Protein A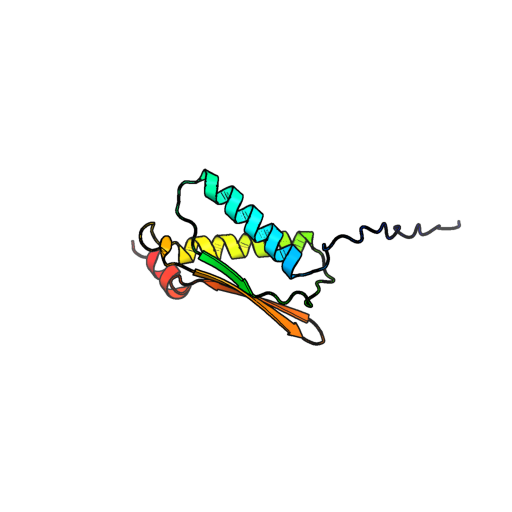F-A0A349VKK7-F1 (afdb_monomer_lite)

pLDDT: mean 81.11, std 19.79, range [36.25, 98.56]

Foldseek 3Di:
DDDDPPPDDPPDDPDLLFFPQVLLVVLVVVVVVVVVVVPQQWAAEEEAEDRPDTDPDDSVVVSVVSNVVVVVLRVQQPVDSVRRDVKYWYWYWDDDPVDIDIDIDTPGDDPVVVVVVVPDD

Sequence (121 aa):
MKETVTALQSGGSWGDGSSLKGIVGDVVSDLQRHHADTGVPLPHVAVDVPRTHGFEGNIAVLKELLSVWLRDAVRAAAGNAAMARTAEVLITSVDYPDCIEIEIADSGPSLSKRQGLVGGV

Structure (mmCIF, N/CA/C/O backbone):
data_AF-A0A349VKK7-F1
#
_entry.id   AF-A0A349VKK7-F1
#
loop_
_atom_site.group_PDB
_atom_site.id
_atom_site.type_symbol
_atom_site.label_atom_id
_atom_site.label_alt_id
_atom_site.label_comp_id
_atom_site.label_asym_id
_atom_site.label_entity_id
_atom_site.label_seq_id
_atom_site.pdbx_PDB_ins_code
_atom_site.Cartn_x
_atom_site.Cartn_y
_atom_site.Cartn_z
_atom_site.occupancy
_atom_site.B_iso_or_equiv
_atom_site.auth_seq_id
_atom_site.auth_comp_id
_atom_site.auth_asym_id
_atom_site.auth_atom_id
_atom_site.pdbx_PDB_model_num
ATOM 1 N N . MET A 1 1 ? -1.794 30.558 43.517 1.00 41.56 1 MET A N 1
ATOM 2 C CA . MET A 1 1 ? -1.525 30.381 42.075 1.00 41.56 1 MET A CA 1
ATOM 3 C C . MET A 1 1 ? -2.523 29.368 41.549 1.00 41.56 1 MET A C 1
ATOM 5 O O . MET A 1 1 ? -2.583 28.279 42.098 1.00 41.56 1 MET A O 1
ATOM 9 N N . LYS A 1 2 ? -3.382 29.762 40.605 1.00 36.34 2 LYS A N 1
ATOM 10 C CA . LYS A 1 2 ? -4.321 28.860 39.927 1.00 36.34 2 LYS A CA 1
ATOM 11 C C . LYS A 1 2 ? -3.726 28.567 38.557 1.00 36.34 2 LYS A C 1
ATOM 13 O O . LYS A 1 2 ? -3.594 29.493 37.765 1.00 36.34 2 LYS A O 1
ATOM 18 N N . GLU A 1 3 ? -3.337 27.325 38.310 1.00 40.31 3 GLU A N 1
ATOM 19 C CA . GLU A 1 3 ? -2.926 26.886 36.980 1.00 40.31 3 GLU A CA 1
ATOM 20 C C . GLU A 1 3 ? -4.175 26.459 36.211 1.00 40.31 3 GLU A C 1
ATOM 22 O O . GLU A 1 3 ? -4.815 25.452 36.508 1.00 40.31 3 GLU A O 1
ATOM 27 N N . THR A 1 4 ? -4.573 27.291 35.257 1.00 39.84 4 THR A N 1
ATOM 28 C CA . THR A 1 4 ? -5.561 26.952 34.236 1.00 39.84 4 THR A CA 1
ATOM 29 C C . THR A 1 4 ? -4.877 26.067 33.203 1.00 39.84 4 THR A C 1
ATOM 31 O O . THR A 1 4 ? -4.115 26.554 32.372 1.00 39.84 4 THR A O 1
ATOM 34 N N . VAL A 1 5 ? -5.143 24.762 33.262 1.00 43.09 5 VAL A N 1
ATOM 35 C CA . VAL A 1 5 ? -4.834 23.836 32.169 1.00 43.09 5 VAL A CA 1
ATOM 36 C C . VAL A 1 5 ? -5.838 24.117 31.057 1.00 43.09 5 VAL A C 1
ATOM 38 O O . VAL A 1 5 ? -7.002 23.721 31.125 1.00 43.09 5 VAL A O 1
ATOM 41 N N . THR A 1 6 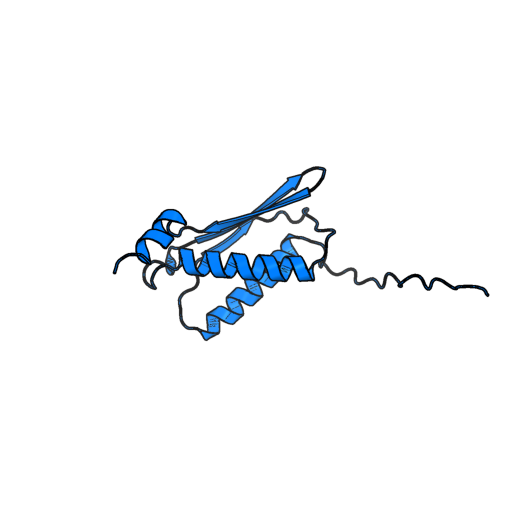? -5.402 24.874 30.058 1.00 42.09 6 THR A N 1
ATOM 42 C CA . THR A 1 6 ? -6.172 25.122 28.842 1.00 42.09 6 THR A CA 1
ATOM 43 C C . THR A 1 6 ? -6.264 23.808 28.076 1.00 42.09 6 THR A C 1
ATOM 45 O O . THR A 1 6 ? -5.297 23.372 27.454 1.00 42.09 6 THR A O 1
ATOM 48 N N . ALA A 1 7 ? -7.422 23.153 28.160 1.00 45.09 7 ALA A N 1
ATOM 49 C CA . ALA A 1 7 ? -7.763 22.024 27.311 1.00 45.09 7 ALA A CA 1
ATOM 50 C C . ALA A 1 7 ? -7.603 22.452 25.844 1.00 45.09 7 ALA A C 1
ATOM 52 O O . ALA A 1 7 ? -8.272 23.382 25.386 1.00 45.09 7 ALA A O 1
ATOM 53 N N . LEU A 1 8 ? -6.687 21.794 25.130 1.00 45.50 8 LEU A N 1
ATOM 54 C CA . LEU A 1 8 ? -6.564 21.912 23.684 1.00 45.50 8 LEU A CA 1
ATOM 55 C C . LEU A 1 8 ? -7.911 21.533 23.078 1.00 45.50 8 LEU A C 1
ATOM 57 O O . LEU A 1 8 ? -8.389 20.406 23.204 1.00 45.50 8 LEU A O 1
ATOM 61 N N . GLN A 1 9 ? -8.543 22.543 22.494 1.00 43.00 9 GLN A N 1
ATOM 62 C CA . GLN A 1 9 ? -9.830 22.442 21.844 1.00 43.00 9 GLN A CA 1
ATOM 63 C C . GLN A 1 9 ? -9.740 21.388 20.742 1.00 43.00 9 GLN A C 1
ATOM 65 O O . GLN A 1 9 ? -8.977 21.525 19.787 1.00 43.00 9 GLN A O 1
ATOM 70 N N . SER A 1 10 ? -10.544 20.339 20.902 1.00 48.94 10 SER A N 1
ATOM 71 C CA . SER A 1 10 ? -10.940 19.422 19.841 1.00 48.94 10 SER A CA 1
ATOM 72 C C . SER A 1 10 ? -11.703 20.233 18.787 1.00 48.94 10 SER A C 1
ATOM 74 O O . SER A 1 10 ? -12.912 20.443 18.876 1.00 48.94 10 SER A O 1
ATOM 76 N N . GLY A 1 11 ? -10.956 20.814 17.848 1.00 38.62 11 GLY A N 1
ATOM 77 C CA . GLY A 1 11 ? -11.480 21.542 16.701 1.00 38.62 11 GLY A CA 1
ATOM 78 C C . GLY A 1 11 ? -11.786 20.555 15.588 1.00 38.62 11 GLY A C 1
ATOM 79 O O . GLY A 1 11 ? -10.887 20.135 14.865 1.00 38.62 11 GLY A O 1
ATOM 80 N N . GLY A 1 12 ? -13.052 20.155 15.493 1.00 42.66 12 GLY A N 1
ATOM 81 C CA . GLY A 1 12 ? -13.539 19.220 14.493 1.00 42.66 12 GLY A CA 1
ATOM 82 C C . GLY A 1 12 ? -13.321 19.693 13.055 1.00 42.66 12 GLY A C 1
ATOM 83 O O . GLY A 1 12 ? -13.634 20.823 12.689 1.00 42.66 12 GLY A O 1
ATOM 84 N N . SER A 1 13 ? -12.880 18.754 12.227 1.00 36.25 13 SER A N 1
ATOM 85 C CA . SER A 1 13 ? -13.260 18.674 10.823 1.00 36.25 13 SER A CA 1
ATOM 86 C C . SER A 1 13 ? -13.796 17.263 10.620 1.00 36.25 13 SER A C 1
ATOM 88 O O . SER A 1 13 ? -13.034 16.300 10.636 1.00 36.25 13 SER A O 1
ATOM 90 N N . TRP A 1 14 ? -15.116 17.121 10.499 1.00 42.06 14 TRP A N 1
ATOM 91 C CA . TRP A 1 14 ? -15.751 15.874 10.064 1.00 42.06 14 TRP A CA 1
ATOM 92 C C . TRP A 1 14 ? -15.577 15.739 8.547 1.00 42.06 14 TRP A C 1
ATOM 94 O O . TRP A 1 14 ? -16.535 15.755 7.780 1.00 42.06 14 TRP A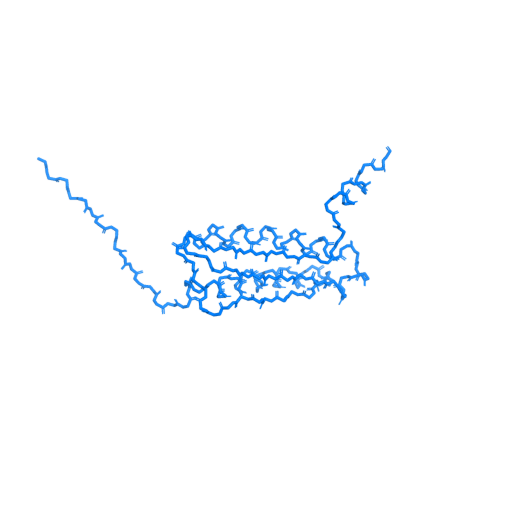 O 1
ATOM 104 N N . GLY A 1 15 ? -14.321 15.691 8.115 1.00 40.72 15 GLY A N 1
ATOM 105 C CA . GLY A 1 15 ? -13.948 15.138 6.828 1.00 40.72 15 GLY A CA 1
ATOM 106 C C . GLY A 1 15 ? -13.661 13.654 7.004 1.00 40.72 15 GLY A C 1
ATOM 107 O O . GLY A 1 15 ? -13.333 13.205 8.098 1.00 40.72 15 GLY A O 1
ATOM 108 N N . ASP A 1 16 ? -13.724 12.921 5.905 1.00 51.97 16 ASP A N 1
ATOM 109 C CA . ASP A 1 16 ? -13.328 11.521 5.687 1.00 51.97 16 ASP A CA 1
ATOM 110 C C . ASP A 1 16 ? -11.850 11.197 6.074 1.00 51.97 16 ASP A C 1
ATOM 112 O O . ASP A 1 16 ? -11.242 10.256 5.578 1.00 51.97 16 ASP A O 1
ATOM 116 N N . GLY A 1 17 ? -11.224 12.009 6.934 1.00 50.62 17 GLY A N 1
ATOM 117 C CA . GLY A 1 17 ? -9.806 11.990 7.290 1.00 50.62 17 GLY A CA 1
ATOM 118 C C . GLY A 1 17 ? -9.404 10.953 8.339 1.00 50.62 17 GLY A C 1
ATOM 119 O O . GLY A 1 17 ? -8.212 10.808 8.579 1.00 50.62 17 GLY A O 1
ATOM 120 N N . SER A 1 18 ? -10.348 10.227 8.947 1.00 64.56 18 SER A N 1
ATOM 121 C CA . SER A 1 18 ? -10.067 9.083 9.836 1.00 64.56 18 SER A CA 1
ATOM 122 C C . SER A 1 18 ? -10.221 7.721 9.151 1.00 64.56 18 SER A C 1
ATOM 124 O O . SER A 1 18 ? -9.849 6.699 9.728 1.00 64.56 18 SER A O 1
ATOM 126 N N . SER A 1 19 ? -10.761 7.686 7.929 1.00 92.56 19 SER A N 1
ATOM 127 C CA . SER A 1 19 ? -10.868 6.459 7.143 1.00 92.56 19 SER A CA 1
ATOM 128 C C . SER A 1 19 ? -9.484 6.044 6.663 1.00 92.56 19 SER A C 1
ATOM 130 O O . SER A 1 19 ? -8.823 6.797 5.940 1.00 92.56 19 SER A O 1
ATOM 132 N N . LEU A 1 20 ? -9.049 4.828 7.005 1.00 95.94 20 LEU A N 1
ATOM 133 C CA . LEU A 1 20 ? -7.764 4.312 6.538 1.00 95.94 20 LEU A CA 1
ATOM 134 C C . LEU A 1 20 ? -7.709 4.302 5.003 1.00 95.94 20 LEU A C 1
ATOM 136 O O . LEU A 1 20 ? -6.684 4.641 4.414 1.00 95.94 20 LEU A O 1
ATOM 140 N N . LYS A 1 21 ? -8.833 3.989 4.344 1.00 96.56 21 LYS A N 1
ATOM 141 C CA . LYS A 1 21 ? -8.927 3.998 2.880 1.00 96.56 21 LYS A CA 1
ATOM 142 C C . LYS A 1 21 ? -8.669 5.391 2.300 1.00 96.56 21 LYS A C 1
ATOM 144 O O . LYS A 1 21 ? -8.001 5.496 1.274 1.00 96.56 21 LYS A O 1
ATOM 149 N N . GLY A 1 22 ? -9.178 6.441 2.949 1.00 95.94 22 GLY A N 1
ATOM 150 C CA . GLY A 1 22 ? -8.920 7.829 2.558 1.00 95.94 22 GLY A CA 1
ATOM 151 C C . GLY A 1 22 ? -7.444 8.194 2.715 1.00 95.94 22 GLY A C 1
ATOM 152 O O . GLY A 1 22 ? -6.822 8.680 1.774 1.00 95.94 22 GLY A O 1
ATOM 153 N N . ILE A 1 23 ? -6.853 7.855 3.864 1.00 96.44 23 ILE A N 1
ATOM 154 C CA . ILE A 1 23 ? -5.435 8.111 4.159 1.00 96.44 23 ILE A CA 1
ATOM 155 C C . ILE A 1 23 ? -4.517 7.426 3.135 1.00 96.44 23 ILE A C 1
ATOM 157 O O . ILE A 1 23 ? -3.618 8.067 2.591 1.00 96.44 23 ILE A O 1
ATOM 161 N N . VAL A 1 24 ? -4.752 6.142 2.849 1.00 97.19 24 VAL A N 1
ATOM 162 C CA . VAL A 1 24 ? -3.996 5.379 1.842 1.00 97.19 24 VAL A CA 1
ATOM 163 C C . VAL A 1 24 ? -4.217 5.957 0.442 1.00 97.19 24 VAL A C 1
ATOM 165 O O . VAL A 1 24 ? -3.261 6.105 -0.318 1.00 97.19 24 VAL A O 1
ATOM 168 N N . GLY A 1 25 ? -5.455 6.330 0.104 1.00 96.94 25 GLY A N 1
ATOM 169 C CA . GLY A 1 25 ? -5.797 6.943 -1.179 1.00 96.94 25 GLY A CA 1
ATOM 170 C C . GLY A 1 25 ? -5.053 8.256 -1.439 1.00 96.94 25 GLY A C 1
ATOM 171 O O . GLY A 1 25 ? -4.564 8.465 -2.552 1.00 96.94 25 GLY A O 1
ATOM 172 N N . ASP A 1 26 ? -4.902 9.100 -0.417 1.00 96.19 26 ASP A N 1
ATOM 173 C CA . ASP A 1 26 ? -4.116 10.335 -0.503 1.00 96.19 26 ASP A CA 1
ATOM 174 C C . ASP A 1 26 ? -2.646 10.038 -0.834 1.00 96.19 26 ASP A C 1
ATOM 176 O O . ASP A 1 26 ? -2.094 10.612 -1.771 1.00 96.19 26 ASP A O 1
ATOM 180 N N . VAL A 1 27 ? -2.030 9.090 -0.118 1.00 96.81 27 VAL A N 1
ATOM 181 C CA . VAL A 1 27 ? -0.621 8.701 -0.323 1.00 96.81 27 VAL A CA 1
ATOM 182 C C . VAL A 1 27 ? -0.395 8.117 -1.721 1.00 96.81 27 VAL A C 1
ATOM 184 O O . VAL A 1 27 ? 0.585 8.454 -2.388 1.00 96.81 27 VAL A O 1
ATOM 187 N N . VAL A 1 28 ? -1.309 7.268 -2.200 1.00 96.62 28 VAL A N 1
ATOM 188 C CA . VAL A 1 28 ? -1.244 6.711 -3.561 1.00 96.62 28 VAL A CA 1
ATOM 189 C C . VAL A 1 28 ? -1.395 7.813 -4.611 1.00 96.62 28 VAL A C 1
ATOM 191 O O . VAL A 1 28 ? -0.662 7.820 -5.600 1.00 96.62 28 VAL A O 1
ATOM 194 N N . SER A 1 29 ? -2.293 8.773 -4.389 1.00 95.00 29 SER A N 1
ATOM 195 C CA . SER A 1 29 ? -2.481 9.914 -5.293 1.00 95.00 29 SER A CA 1
ATOM 196 C C . SER A 1 29 ? -1.232 10.801 -5.349 1.00 95.00 29 SER A C 1
ATOM 198 O O . SER A 1 29 ? -0.819 11.226 -6.429 1.00 95.00 29 SER A O 1
ATOM 200 N N . ASP A 1 30 ? -0.591 11.049 -4.205 1.00 93.69 30 ASP A N 1
ATOM 201 C CA . ASP A 1 30 ? 0.678 11.779 -4.124 1.00 93.69 30 ASP A CA 1
ATOM 202 C C . ASP A 1 30 ? 1.794 11.063 -4.887 1.00 93.69 30 ASP A C 1
ATOM 204 O O . ASP A 1 30 ? 2.487 11.682 -5.698 1.00 93.69 30 ASP A O 1
ATOM 208 N N . LEU A 1 31 ? 1.934 9.749 -4.700 1.00 92.12 31 LEU A N 1
ATOM 209 C CA . LEU A 1 31 ? 2.884 8.930 -5.452 1.00 92.12 31 LEU A CA 1
ATOM 210 C C . LEU A 1 31 ? 2.650 9.039 -6.966 1.00 92.12 31 LEU A C 1
ATOM 212 O O . LEU A 1 31 ? 3.602 9.262 -7.715 1.00 92.12 31 LEU A O 1
ATOM 216 N N . GLN A 1 32 ? 1.404 8.879 -7.419 1.00 91.06 32 GLN A N 1
ATOM 217 C CA . GLN A 1 32 ? 1.054 8.942 -8.840 1.00 91.06 32 GLN A CA 1
ATOM 218 C C . GLN A 1 32 ? 1.410 10.301 -9.450 1.00 91.06 32 GLN A C 1
ATOM 220 O O . GLN A 1 32 ? 1.984 10.348 -10.540 1.00 91.06 32 GLN A O 1
ATOM 225 N N . ARG A 1 33 ? 1.139 11.399 -8.728 1.00 90.19 33 ARG A N 1
ATOM 226 C CA . ARG A 1 33 ? 1.542 12.753 -9.137 1.00 90.19 33 ARG A CA 1
ATOM 227 C C . ARG A 1 33 ? 3.056 12.876 -9.265 1.00 90.19 33 ARG A C 1
ATOM 229 O O . ARG A 1 33 ? 3.532 13.304 -10.308 1.00 90.19 33 ARG A O 1
ATOM 236 N N . HIS A 1 34 ? 3.808 12.439 -8.256 1.00 86.62 34 HIS A N 1
ATOM 237 C CA . HIS A 1 34 ? 5.270 12.489 -8.296 1.00 86.62 34 HIS A CA 1
ATOM 238 C C . HIS A 1 34 ? 5.869 11.656 -9.435 1.00 86.62 34 HIS A C 1
ATOM 240 O O . HIS A 1 34 ? 6.879 12.046 -10.012 1.00 86.62 34 HIS A O 1
ATOM 246 N N . HIS A 1 35 ? 5.264 10.515 -9.773 1.00 84.00 35 HIS A N 1
ATOM 247 C CA . HIS A 1 35 ? 5.754 9.661 -10.854 1.00 84.00 35 HIS A CA 1
ATOM 248 C C . HIS A 1 35 ? 5.460 10.208 -12.250 1.00 84.00 35 HIS A C 1
ATOM 250 O O . HIS A 1 35 ? 6.278 9.989 -13.148 1.00 84.00 35 HIS A O 1
ATOM 256 N N . ALA A 1 36 ? 4.349 10.930 -12.437 1.00 83.06 36 ALA A N 1
ATOM 257 C CA . ALA A 1 36 ? 4.009 11.555 -13.716 1.00 83.06 36 ALA A CA 1
ATOM 258 C C . ALA A 1 36 ? 5.146 12.455 -14.237 1.00 83.06 36 ALA A C 1
ATOM 260 O O . ALA A 1 36 ? 5.409 12.481 -15.438 1.00 83.06 36 ALA A O 1
ATOM 261 N N . ASP A 1 37 ? 5.885 13.089 -13.325 1.00 77.44 37 ASP A N 1
ATOM 262 C CA . ASP A 1 37 ? 7.003 13.979 -13.645 1.00 77.44 37 ASP A CA 1
ATOM 263 C C . ASP A 1 37 ? 8.295 13.236 -14.046 1.00 77.44 37 ASP A C 1
ATOM 265 O O . ASP A 1 37 ? 9.207 13.833 -14.616 1.00 77.44 37 ASP A O 1
ATOM 269 N N . THR A 1 38 ? 8.400 11.929 -13.774 1.00 78.00 38 THR A N 1
ATOM 270 C CA . THR A 1 38 ? 9.643 11.149 -13.969 1.00 78.00 38 THR A CA 1
ATOM 271 C C . THR A 1 38 ? 9.742 10.443 -15.322 1.00 78.00 38 THR A C 1
ATOM 273 O O . THR A 1 38 ? 10.829 10.025 -15.717 1.00 78.00 38 THR A O 1
ATOM 276 N N . GLY A 1 39 ? 8.618 10.249 -16.023 1.00 72.06 39 GLY A N 1
ATOM 277 C CA . GLY A 1 39 ? 8.558 9.497 -17.284 1.00 72.06 39 GLY A CA 1
ATOM 278 C C . GLY A 1 39 ? 8.807 7.983 -17.163 1.00 72.06 39 GLY A C 1
ATOM 279 O O . GLY A 1 39 ? 8.736 7.271 -18.167 1.00 72.06 39 GLY A O 1
ATOM 280 N N . VAL A 1 40 ? 9.071 7.466 -15.958 1.00 74.31 40 VAL A N 1
ATOM 281 C CA . VAL A 1 40 ? 9.207 6.028 -15.693 1.00 74.31 40 VAL A CA 1
ATOM 282 C C . VAL A 1 40 ? 7.812 5.426 -15.497 1.00 74.31 40 VAL A C 1
ATOM 284 O O . VAL A 1 40 ? 7.048 5.956 -14.686 1.00 74.31 40 VAL A O 1
ATOM 287 N N . PRO A 1 41 ? 7.455 4.326 -16.194 1.00 79.62 41 PRO A N 1
ATOM 288 C CA . PRO A 1 41 ? 6.165 3.677 -15.992 1.00 79.62 41 PRO A CA 1
ATOM 289 C C . PRO A 1 41 ? 5.979 3.273 -14.527 1.00 79.62 41 PRO A C 1
ATOM 291 O O . PRO A 1 41 ? 6.847 2.620 -13.945 1.00 79.62 41 PRO A O 1
ATOM 294 N N . LEU A 1 42 ? 4.850 3.668 -13.943 1.00 87.06 42 LEU A N 1
ATOM 295 C CA . LEU A 1 42 ? 4.473 3.270 -12.594 1.00 87.06 42 LEU A CA 1
ATOM 296 C C . LEU A 1 42 ? 3.885 1.844 -12.632 1.00 87.06 42 LEU A C 1
ATOM 298 O O . LEU A 1 42 ? 3.038 1.585 -13.493 1.00 87.06 42 LEU A O 1
ATOM 302 N N . PRO A 1 43 ? 4.286 0.944 -11.714 1.00 90.25 43 PRO A N 1
ATOM 303 C CA . PRO A 1 43 ? 3.575 -0.306 -11.454 1.00 90.25 43 PRO A CA 1
ATOM 304 C C . PRO A 1 43 ? 2.082 -0.079 -11.204 1.00 90.25 43 PRO A C 1
ATOM 306 O O . PRO A 1 43 ? 1.668 0.980 -10.726 1.00 90.25 43 PRO A O 1
ATOM 309 N N . HIS A 1 44 ? 1.257 -1.082 -11.484 1.00 92.31 44 HIS A N 1
ATOM 310 C CA . HIS A 1 44 ? -0.154 -1.028 -11.125 1.00 92.31 44 HIS A CA 1
ATOM 311 C C . HIS A 1 44 ? -0.297 -1.064 -9.597 1.00 92.31 44 HIS A C 1
ATOM 313 O O . HIS A 1 44 ? 0.052 -2.056 -8.961 1.00 92.31 44 HIS A O 1
ATOM 319 N N . VAL A 1 45 ? -0.793 0.026 -9.006 1.00 94.69 45 VAL A N 1
ATOM 320 C CA . VAL A 1 45 ? -1.026 0.129 -7.558 1.00 94.69 45 VAL A CA 1
ATOM 321 C C . VAL A 1 45 ? -2.499 -0.139 -7.265 1.00 94.69 45 VAL A C 1
ATOM 323 O O . VAL A 1 45 ? -3.359 0.668 -7.619 1.00 94.69 45 VAL A O 1
ATOM 326 N N . ALA A 1 46 ? -2.785 -1.254 -6.600 1.00 96.25 46 ALA A N 1
ATOM 327 C CA . ALA A 1 46 ? -4.118 -1.637 -6.155 1.00 96.25 46 ALA A CA 1
ATOM 328 C C . ALA A 1 46 ? -4.291 -1.370 -4.652 1.00 96.25 46 ALA A C 1
ATOM 330 O O . ALA A 1 46 ? -3.394 -1.634 -3.853 1.00 96.25 46 ALA A O 1
ATOM 331 N N . VAL A 1 47 ? -5.464 -0.860 -4.264 1.00 97.75 47 VAL A N 1
ATOM 332 C CA . VAL A 1 47 ? -5.813 -0.580 -2.862 1.00 97.75 47 VAL A CA 1
ATOM 333 C C . VAL A 1 47 ? -7.036 -1.396 -2.467 1.00 97.75 47 VAL A C 1
ATOM 335 O O . VAL A 1 47 ? -8.165 -1.059 -2.836 1.00 97.75 47 VAL A O 1
ATOM 338 N N . ASP A 1 48 ? -6.808 -2.424 -1.658 1.00 97.56 48 ASP A N 1
ATOM 339 C CA . ASP A 1 48 ? -7.836 -3.254 -1.038 1.00 97.56 48 ASP A CA 1
ATOM 340 C C . ASP A 1 48 ? -7.915 -2.984 0.470 1.00 97.56 48 ASP A C 1
ATOM 342 O O . ASP A 1 48 ? -7.596 -3.800 1.332 1.00 97.56 48 ASP A O 1
ATOM 346 N N . VAL A 1 49 ? -8.310 -1.752 0.785 1.00 97.75 49 VAL A N 1
ATOM 347 C CA . VAL A 1 49 ? -8.581 -1.302 2.152 1.00 97.75 49 VAL A CA 1
ATOM 348 C C . VAL A 1 49 ? -10.096 -1.136 2.308 1.00 97.75 49 VAL A C 1
ATOM 350 O O . VAL A 1 49 ? -10.697 -0.329 1.571 1.00 97.75 49 VAL A O 1
ATOM 353 N N . PRO A 1 50 ? -10.745 -1.885 3.220 1.00 96.69 50 PRO A N 1
ATOM 354 C CA . PRO A 1 50 ? -12.159 -1.721 3.530 1.00 96.69 50 PRO A CA 1
ATOM 355 C C . PRO A 1 50 ? -12.493 -0.297 3.980 1.00 96.69 50 PRO A C 1
ATOM 357 O O . PRO A 1 50 ? -11.739 0.350 4.700 1.00 96.69 50 PRO A O 1
ATOM 360 N N . ARG A 1 51 ? -13.667 0.203 3.575 1.00 94.19 51 ARG A N 1
ATOM 361 C CA . ARG A 1 51 ? -14.140 1.549 3.964 1.00 94.19 51 ARG A CA 1
ATOM 362 C C . ARG A 1 51 ? -14.441 1.672 5.460 1.00 94.19 51 ARG A C 1
ATOM 364 O O . ARG A 1 51 ? -14.571 2.781 5.955 1.00 94.19 51 ARG A O 1
ATOM 371 N N . THR A 1 52 ? -14.613 0.541 6.136 1.00 94.62 52 THR A N 1
ATOM 372 C CA . THR A 1 52 ? -14.925 0.454 7.564 1.00 94.62 52 THR A CA 1
ATOM 373 C C . THR A 1 52 ? -13.691 0.559 8.449 1.00 94.62 52 THR A C 1
ATOM 375 O O . THR A 1 52 ? -13.844 0.806 9.638 1.00 94.62 52 THR A O 1
ATOM 378 N N . HIS A 1 53 ? -12.487 0.381 7.898 1.00 95.38 53 HIS A N 1
ATOM 379 C CA . HIS A 1 53 ? -11.253 0.452 8.670 1.00 95.38 53 HIS A CA 1
ATOM 380 C C . HIS A 1 53 ? -10.929 1.905 9.028 1.00 95.38 53 HIS A C 1
ATOM 382 O O . HIS A 1 53 ? -10.761 2.758 8.149 1.00 95.38 53 HIS A O 1
ATOM 388 N N . GLY A 1 54 ? -10.848 2.171 10.328 1.00 93.19 54 GLY A N 1
ATOM 389 C CA . GLY A 1 54 ? -10.449 3.457 10.884 1.00 93.19 54 GLY A CA 1
ATOM 390 C C . GLY A 1 54 ? -8.975 3.480 11.276 1.00 93.19 54 GLY A C 1
ATOM 391 O O . GLY A 1 54 ? -8.343 2.442 11.452 1.00 93.19 54 GLY A O 1
ATOM 392 N N . PHE A 1 55 ? -8.427 4.680 11.436 1.00 92.38 55 PHE A N 1
ATOM 393 C CA . PHE A 1 55 ? -7.124 4.875 12.061 1.00 92.38 55 PHE A CA 1
ATOM 394 C C . PHE A 1 55 ? -7.203 5.981 13.114 1.00 92.38 55 PHE A C 1
ATOM 396 O O . PHE A 1 55 ? -7.469 7.138 12.794 1.00 92.38 55 PHE A O 1
ATOM 403 N N . GLU A 1 56 ? -6.954 5.620 14.373 1.00 88.50 56 GLU A N 1
ATOM 404 C CA . GLU A 1 56 ? -7.049 6.530 15.528 1.00 88.50 56 GLU A CA 1
ATOM 405 C C . GLU A 1 56 ? -5.694 7.142 15.938 1.00 88.50 56 GLU A C 1
ATOM 407 O O . GLU A 1 56 ? -5.602 7.893 16.909 1.00 88.50 56 GLU A O 1
ATOM 412 N N . GLY A 1 57 ? -4.621 6.832 15.202 1.00 89.06 57 GLY A N 1
ATOM 413 C CA . GLY A 1 57 ? -3.272 7.326 15.471 1.00 89.06 57 GLY A CA 1
ATOM 414 C C . GLY A 1 57 ? -2.940 8.666 14.803 1.00 89.06 57 GLY A C 1
ATOM 415 O O . GLY A 1 57 ? -3.783 9.371 14.249 1.00 89.06 57 GLY A O 1
ATOM 416 N N . ASN A 1 58 ? -1.651 9.019 14.813 1.00 94.38 58 ASN A N 1
ATOM 417 C CA . ASN A 1 58 ? -1.170 10.219 14.132 1.00 94.38 58 ASN A CA 1
ATOM 418 C C . ASN A 1 58 ? -1.146 10.012 12.608 1.00 94.38 58 ASN A C 1
ATOM 420 O O . ASN A 1 58 ? -0.250 9.364 12.065 1.00 94.38 58 ASN A O 1
ATOM 424 N N . ILE A 1 59 ? -2.127 10.596 11.921 1.00 94.44 59 ILE A N 1
ATOM 425 C CA . ILE A 1 59 ? -2.309 10.473 10.468 1.00 94.44 59 ILE A CA 1
ATOM 426 C C . ILE A 1 59 ? -1.092 10.987 9.689 1.00 94.44 59 ILE A C 1
ATOM 428 O O . ILE A 1 59 ? -0.735 10.398 8.673 1.00 94.44 59 ILE A O 1
ATOM 432 N N . ALA A 1 60 ? -0.437 12.061 10.142 1.00 94.88 60 ALA A N 1
ATOM 433 C CA . ALA A 1 60 ? 0.725 12.612 9.444 1.00 94.88 60 ALA A CA 1
ATOM 434 C C . ALA A 1 60 ? 1.905 11.629 9.466 1.00 94.88 60 ALA A C 1
ATOM 436 O O . ALA A 1 60 ? 2.509 11.375 8.427 1.00 94.88 60 ALA A O 1
ATOM 437 N N . VAL A 1 61 ? 2.162 11.016 10.626 1.00 95.88 61 VAL A N 1
ATOM 438 C CA . VAL A 1 61 ? 3.192 9.976 10.774 1.00 95.88 61 VAL A CA 1
ATOM 439 C C . VAL A 1 61 ? 2.852 8.756 9.921 1.00 95.88 61 VAL A C 1
ATOM 441 O O . VAL A 1 61 ? 3.719 8.240 9.221 1.00 95.88 61 VAL A O 1
ATOM 444 N N . LEU A 1 62 ? 1.587 8.319 9.920 1.00 96.12 62 LEU A N 1
ATOM 445 C CA . LEU A 1 62 ? 1.165 7.201 9.078 1.00 96.12 62 LEU A CA 1
ATOM 446 C C . LEU A 1 62 ? 1.378 7.506 7.588 1.00 96.12 62 LEU A C 1
ATOM 448 O O . LEU A 1 62 ? 1.946 6.684 6.874 1.00 96.12 62 LEU A O 1
ATOM 452 N N . LYS A 1 63 ? 0.979 8.694 7.117 1.00 97.19 63 LYS A N 1
ATOM 453 C CA . LYS A 1 63 ? 1.193 9.116 5.725 1.00 97.19 63 LYS A CA 1
ATOM 454 C C . LYS A 1 63 ? 2.673 9.126 5.348 1.00 97.19 63 LYS A C 1
ATOM 456 O O . LYS A 1 63 ? 3.014 8.693 4.248 1.00 97.19 63 LYS A O 1
ATOM 461 N N . GLU A 1 64 ? 3.546 9.588 6.240 1.00 97.00 64 GLU A N 1
ATOM 462 C CA . GLU A 1 64 ? 4.994 9.597 6.016 1.00 97.00 64 GLU A CA 1
ATOM 463 C C . GLU A 1 64 ? 5.554 8.175 5.881 1.00 97.00 64 GLU A C 1
ATOM 465 O O . GLU A 1 64 ? 6.223 7.872 4.891 1.00 97.00 64 GLU A O 1
ATOM 470 N N . LEU A 1 65 ? 5.212 7.280 6.815 1.00 97.31 65 LEU A N 1
ATOM 471 C CA . LEU A 1 65 ? 5.644 5.879 6.787 1.00 97.31 65 LEU A CA 1
ATOM 472 C C . LEU A 1 65 ? 5.158 5.157 5.525 1.00 97.31 65 LEU A C 1
ATOM 474 O O . LEU A 1 65 ? 5.960 4.555 4.808 1.00 97.31 65 LEU A O 1
ATOM 478 N N . LEU A 1 66 ? 3.865 5.280 5.207 1.00 97.69 66 LEU A N 1
ATOM 479 C CA . LEU A 1 66 ? 3.281 4.689 4.003 1.00 97.69 66 LEU A CA 1
ATOM 480 C C . LEU A 1 66 ? 3.943 5.230 2.736 1.00 97.69 66 LEU A C 1
ATOM 482 O O . LEU A 1 66 ? 4.219 4.462 1.822 1.00 97.69 66 LEU A O 1
ATOM 486 N N . SER A 1 67 ? 4.247 6.529 2.682 1.00 96.56 67 SER A N 1
ATOM 487 C CA . SER A 1 67 ? 4.924 7.130 1.530 1.00 96.56 67 SER A CA 1
ATOM 488 C C . SER A 1 67 ? 6.316 6.540 1.312 1.00 96.56 67 SER A C 1
ATOM 490 O O . SER A 1 67 ? 6.698 6.283 0.170 1.00 96.56 67 SER A O 1
ATOM 492 N N . VAL A 1 68 ? 7.082 6.316 2.385 1.00 95.81 68 VAL A N 1
ATOM 493 C CA . VAL A 1 68 ? 8.414 5.699 2.306 1.00 95.81 68 VAL A CA 1
ATOM 494 C C . VAL A 1 68 ? 8.307 4.263 1.796 1.00 95.81 68 VAL A C 1
ATOM 496 O O . VAL A 1 68 ? 8.929 3.924 0.788 1.00 95.81 68 VAL A O 1
ATOM 499 N N . TRP A 1 69 ? 7.485 3.435 2.440 1.00 96.25 69 TRP A N 1
ATOM 500 C CA . TRP A 1 69 ? 7.369 2.019 2.087 1.00 96.25 69 TRP A CA 1
ATOM 501 C C . TRP A 1 69 ? 6.765 1.801 0.702 1.00 96.25 69 TRP A C 1
ATOM 503 O O . TRP A 1 69 ? 7.248 0.957 -0.051 1.00 96.25 69 TRP A O 1
ATOM 513 N N . LEU A 1 70 ? 5.770 2.602 0.319 1.00 95.81 70 LEU A N 1
ATOM 514 C CA . LEU A 1 70 ? 5.153 2.509 -0.998 1.00 95.81 70 LEU A CA 1
ATOM 515 C C . LEU A 1 70 ? 6.137 2.878 -2.117 1.00 95.81 70 LEU A C 1
ATOM 517 O O . LEU A 1 70 ? 6.172 2.206 -3.146 1.00 95.81 70 LEU A O 1
ATOM 521 N N . ARG A 1 71 ? 6.977 3.904 -1.924 1.00 92.88 71 ARG A N 1
ATOM 522 C CA . ARG A 1 71 ? 8.036 4.251 -2.891 1.00 92.88 71 ARG A CA 1
ATOM 523 C C . ARG A 1 71 ? 9.055 3.125 -3.042 1.00 92.88 71 ARG A C 1
ATOM 525 O O . ARG A 1 71 ? 9.480 2.838 -4.161 1.00 92.88 71 ARG A O 1
ATOM 532 N N . ASP A 1 72 ? 9.429 2.473 -1.944 1.00 91.56 72 ASP A N 1
ATOM 533 C CA . ASP A 1 72 ? 10.347 1.333 -1.985 1.00 91.56 72 ASP A CA 1
ATOM 534 C C . ASP A 1 72 ? 9.739 0.117 -2.695 1.00 91.56 72 ASP A C 1
ATOM 536 O O . ASP A 1 72 ? 10.407 -0.485 -3.542 1.00 91.56 72 ASP A O 1
ATOM 540 N N . ALA A 1 73 ? 8.473 -0.199 -2.415 1.00 92.69 73 ALA A N 1
ATOM 541 C CA . ALA A 1 73 ? 7.712 -1.244 -3.099 1.00 92.69 73 ALA A CA 1
ATOM 542 C C . ALA A 1 73 ? 7.620 -0.977 -4.609 1.00 92.69 73 ALA A C 1
ATOM 544 O O . ALA A 1 73 ? 7.939 -1.839 -5.424 1.00 92.69 73 ALA A O 1
ATOM 545 N N . VAL A 1 74 ? 7.277 0.253 -4.999 1.00 91.69 74 VAL A N 1
ATOM 546 C CA . VAL A 1 74 ? 7.214 0.682 -6.403 1.00 91.69 74 VAL A CA 1
ATOM 547 C C . VAL A 1 74 ? 8.565 0.556 -7.092 1.00 91.69 74 VAL A C 1
ATOM 549 O O . VAL A 1 74 ? 8.643 0.010 -8.191 1.00 91.69 74 VAL A O 1
ATOM 552 N N . ARG A 1 75 ? 9.645 1.022 -6.454 1.00 88.00 75 ARG A N 1
ATOM 553 C CA .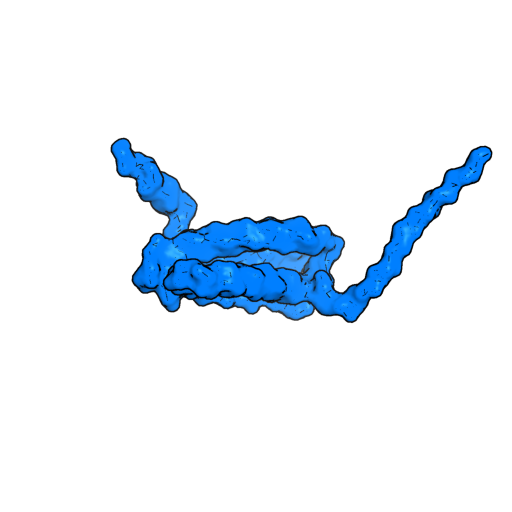 ARG A 1 75 ? 11.003 0.903 -7.002 1.00 88.00 75 ARG A CA 1
ATOM 554 C C . ARG A 1 75 ? 11.380 -0.559 -7.230 1.00 88.00 75 ARG A C 1
ATOM 556 O O . ARG A 1 75 ? 11.992 -0.888 -8.245 1.00 88.00 75 ARG A O 1
ATOM 563 N N . ALA A 1 76 ? 11.023 -1.424 -6.292 1.00 87.88 76 ALA A N 1
ATOM 564 C CA . ALA A 1 76 ? 11.315 -2.839 -6.381 1.00 87.88 76 ALA A CA 1
ATOM 565 C C . ALA A 1 76 ? 10.504 -3.570 -7.453 1.00 87.88 76 ALA A C 1
ATOM 567 O O . ALA A 1 76 ? 11.080 -4.338 -8.224 1.00 87.88 76 ALA A O 1
ATOM 568 N N . ALA A 1 77 ? 9.199 -3.307 -7.515 1.00 89.12 77 ALA A N 1
ATOM 569 C CA . ALA A 1 77 ? 8.294 -3.877 -8.502 1.00 89.12 77 ALA A CA 1
ATOM 570 C C . ALA A 1 77 ? 8.657 -3.412 -9.915 1.00 89.12 77 ALA A C 1
ATOM 572 O O . ALA A 1 77 ? 8.680 -4.215 -10.846 1.00 89.12 77 ALA A O 1
ATOM 573 N N . ALA A 1 78 ? 9.006 -2.130 -10.068 1.00 84.50 78 ALA A N 1
ATOM 574 C CA . ALA A 1 78 ? 9.390 -1.572 -11.353 1.00 84.50 78 ALA A CA 1
ATOM 575 C C . ALA A 1 78 ? 10.603 -2.301 -11.940 1.00 84.50 78 ALA A C 1
ATOM 577 O O . ALA A 1 78 ? 10.565 -2.597 -13.125 1.00 84.50 78 ALA A O 1
ATOM 578 N N . GLY A 1 79 ? 11.630 -2.636 -11.142 1.00 72.25 79 GLY A N 1
ATOM 579 C CA . GLY A 1 79 ? 12.801 -3.426 -11.553 1.00 72.25 79 GLY A CA 1
ATOM 580 C C . GLY A 1 79 ? 13.593 -2.809 -12.718 1.00 72.25 79 GLY A C 1
ATOM 581 O O . GLY A 1 79 ? 14.645 -2.209 -12.517 1.00 72.25 79 GLY A O 1
ATOM 582 N N . ASN A 1 80 ? 13.070 -2.954 -13.941 1.00 63.53 80 ASN A N 1
ATOM 583 C CA . ASN A 1 80 ? 13.441 -2.232 -15.158 1.00 63.53 80 ASN A CA 1
ATOM 584 C C . ASN A 1 80 ? 12.180 -1.787 -15.945 1.00 63.53 80 ASN A C 1
ATOM 586 O O . ASN A 1 80 ? 11.094 -2.341 -15.790 1.00 63.53 80 ASN A O 1
ATOM 590 N N . ALA A 1 81 ? 12.313 -0.818 -16.856 1.00 62.34 81 ALA A N 1
ATOM 591 C CA . ALA A 1 81 ? 11.165 -0.224 -17.559 1.00 62.34 81 ALA A CA 1
ATOM 592 C C . ALA A 1 81 ? 10.273 -1.220 -18.341 1.00 62.34 81 ALA A C 1
ATOM 594 O O . ALA A 1 81 ? 9.107 -0.913 -18.593 1.00 62.34 81 ALA A O 1
ATOM 595 N N . ALA A 1 82 ? 10.788 -2.398 -18.720 1.00 64.69 82 ALA A N 1
ATOM 596 C CA . ALA A 1 82 ? 10.017 -3.427 -19.418 1.00 64.69 82 ALA A CA 1
ATOM 597 C C . ALA A 1 82 ? 9.086 -4.208 -18.475 1.00 64.69 82 ALA A C 1
ATOM 599 O O . ALA A 1 82 ? 7.990 -4.586 -18.881 1.00 64.69 82 ALA A O 1
ATOM 600 N N . MET A 1 83 ? 9.493 -4.413 -17.219 1.00 67.62 83 MET A N 1
ATOM 601 C CA . MET A 1 83 ? 8.688 -5.112 -16.211 1.00 67.62 83 MET A CA 1
ATOM 602 C C . MET A 1 83 ? 7.668 -4.204 -15.526 1.00 67.62 83 MET A C 1
ATOM 604 O O . MET A 1 83 ? 6.625 -4.680 -15.090 1.00 67.62 83 MET A O 1
ATOM 608 N N . ALA A 1 84 ? 7.923 -2.896 -15.492 1.00 69.25 84 ALA A N 1
ATOM 609 C CA . ALA A 1 84 ? 7.092 -1.937 -14.773 1.00 69.25 84 ALA A CA 1
ATOM 610 C C . ALA A 1 84 ? 5.606 -1.937 -15.184 1.00 69.25 84 ALA A C 1
ATOM 612 O O . ALA A 1 84 ? 4.750 -1.675 -14.351 1.00 69.25 84 ALA A O 1
ATOM 613 N N . ARG A 1 85 ? 5.266 -2.268 -16.440 1.00 72.94 85 ARG A N 1
ATOM 614 C CA . ARG A 1 85 ? 3.862 -2.281 -16.908 1.00 72.94 85 ARG A CA 1
ATOM 615 C C . ARG A 1 85 ? 3.055 -3.502 -16.468 1.00 72.94 85 ARG A C 1
ATOM 617 O O . ARG A 1 85 ? 1.833 -3.455 -16.509 1.00 72.94 85 ARG A O 1
ATOM 624 N N . THR A 1 86 ? 3.729 -4.588 -16.108 1.00 81.62 86 THR A N 1
ATOM 625 C CA . THR A 1 86 ? 3.110 -5.816 -15.584 1.00 81.62 86 THR A CA 1
ATOM 626 C C . THR A 1 86 ? 3.368 -5.986 -14.092 1.00 81.62 86 THR A C 1
ATOM 628 O O . THR A 1 86 ? 2.955 -6.981 -13.510 1.00 81.62 86 THR A O 1
ATOM 631 N N . ALA A 1 87 ? 4.120 -5.060 -13.499 1.00 89.31 87 ALA A N 1
ATOM 632 C CA . ALA A 1 87 ? 4.449 -5.063 -12.093 1.00 89.31 87 ALA A CA 1
ATOM 633 C C . ALA A 1 87 ? 3.272 -4.532 -11.279 1.00 89.31 87 ALA A C 1
ATOM 635 O O . ALA A 1 87 ? 2.573 -3.609 -11.706 1.00 89.31 87 ALA A O 1
ATOM 636 N N . GLU A 1 88 ? 3.091 -5.094 -10.093 1.00 93.00 88 GLU A N 1
ATOM 637 C CA . GLU A 1 88 ? 1.973 -4.783 -9.216 1.00 93.00 88 GLU A CA 1
ATOM 638 C C . GLU A 1 88 ? 2.471 -4.434 -7.818 1.00 93.00 88 GLU A C 1
ATOM 640 O O . GLU A 1 88 ? 3.459 -4.985 -7.322 1.00 93.00 88 GLU A O 1
ATOM 645 N N . VAL A 1 89 ? 1.760 -3.505 -7.189 1.00 95.81 89 VAL A N 1
ATOM 646 C CA . VAL A 1 89 ? 1.860 -3.211 -5.765 1.00 95.81 89 VAL A CA 1
ATOM 647 C C . VAL A 1 89 ? 0.451 -3.254 -5.190 1.00 95.81 89 VAL A C 1
ATOM 649 O O . VAL A 1 89 ? -0.443 -2.577 -5.695 1.00 95.81 89 VAL A O 1
ATOM 652 N N . LEU A 1 90 ? 0.243 -4.045 -4.144 1.00 97.62 90 LEU A N 1
ATOM 653 C CA . LEU A 1 90 ? -1.043 -4.203 -3.476 1.00 97.62 90 LEU A CA 1
ATOM 654 C C . LEU A 1 90 ? -0.944 -3.671 -2.050 1.00 97.62 90 LEU A C 1
ATOM 656 O O . LEU A 1 90 ? -0.050 -4.059 -1.302 1.00 97.62 90 LEU A O 1
ATOM 660 N N . ILE A 1 91 ? -1.881 -2.802 -1.682 1.00 98.50 91 ILE A N 1
ATOM 661 C CA . ILE A 1 91 ? -2.050 -2.329 -0.310 1.00 98.50 91 ILE A CA 1
ATOM 662 C C . ILE A 1 91 ? -3.303 -2.977 0.262 1.00 98.50 91 ILE A C 1
ATOM 664 O O . ILE A 1 91 ? -4.390 -2.787 -0.289 1.00 98.50 91 ILE A O 1
ATOM 668 N N . THR A 1 92 ? -3.159 -3.704 1.363 1.00 98.56 92 THR A N 1
ATOM 669 C CA . THR A 1 92 ? -4.271 -4.341 2.079 1.00 98.56 92 THR A CA 1
ATOM 670 C C . THR A 1 92 ? -4.298 -3.893 3.535 1.00 98.56 92 THR A C 1
ATOM 672 O O . THR A 1 92 ? -3.389 -3.215 4.021 1.00 98.56 92 THR A O 1
ATOM 675 N N . SER A 1 93 ? -5.373 -4.237 4.242 1.00 98.25 93 SER A N 1
ATOM 676 C CA . SER A 1 93 ? -5.435 -4.024 5.688 1.00 98.25 93 SER A CA 1
ATOM 677 C C . SER A 1 93 ? -6.318 -5.054 6.373 1.00 98.25 93 SER A C 1
ATOM 679 O O . SER A 1 93 ? -7.293 -5.519 5.779 1.00 98.25 93 SER A O 1
ATOM 681 N N . VAL A 1 94 ? -6.010 -5.338 7.636 1.00 97.94 94 VAL A N 1
ATOM 682 C CA . VAL A 1 94 ? -6.787 -6.209 8.522 1.00 97.94 94 VAL A CA 1
ATOM 683 C C . VAL A 1 94 ? -6.997 -5.486 9.849 1.00 97.94 94 VAL A C 1
ATOM 685 O O . VAL A 1 94 ? -6.040 -5.004 10.450 1.00 97.94 94 VAL A O 1
ATOM 688 N N . ASP A 1 95 ? -8.252 -5.393 10.284 1.00 95.81 95 ASP A N 1
ATOM 689 C CA . ASP A 1 95 ? -8.640 -4.767 11.550 1.00 95.81 95 ASP A CA 1
ATOM 690 C C . ASP A 1 95 ? -8.713 -5.826 12.661 1.00 95.81 95 ASP A C 1
ATOM 692 O O . ASP A 1 95 ? -9.478 -6.793 12.566 1.00 95.81 95 ASP A O 1
ATOM 696 N N . TYR A 1 96 ? -7.888 -5.663 13.693 1.00 94.69 96 TYR A N 1
ATOM 697 C CA . TYR A 1 96 ? -7.834 -6.515 14.878 1.00 94.69 96 TYR A CA 1
ATOM 698 C C . TYR A 1 96 ? -8.393 -5.762 16.097 1.00 94.69 96 TYR A C 1
ATOM 700 O O . TYR A 1 96 ? -8.477 -4.537 16.091 1.00 94.69 96 TYR A O 1
ATOM 708 N N . PRO A 1 97 ? -8.759 -6.458 17.191 1.00 93.44 97 PRO A N 1
ATOM 709 C CA . PRO A 1 97 ? -9.337 -5.796 18.363 1.00 93.44 97 PRO A CA 1
ATOM 710 C C . PRO A 1 97 ? -8.458 -4.716 19.016 1.00 93.44 97 PRO A C 1
ATOM 712 O O . PRO A 1 97 ? -8.988 -3.846 19.703 1.00 93.44 97 PRO A O 1
ATOM 715 N N . ASP A 1 98 ? -7.136 -4.794 18.865 1.00 92.06 98 ASP A N 1
ATOM 716 C CA . ASP A 1 98 ? -6.158 -3.916 19.516 1.00 92.06 98 ASP A CA 1
ATOM 717 C C . ASP A 1 98 ? -5.267 -3.136 18.540 1.00 92.06 98 ASP A C 1
ATOM 719 O O . ASP A 1 98 ? -4.502 -2.265 18.962 1.00 92.06 98 ASP A O 1
ATOM 723 N N . CYS A 1 99 ? -5.342 -3.431 17.244 1.00 93.44 99 CYS A N 1
ATOM 724 C CA . CYS A 1 99 ? -4.511 -2.795 16.236 1.00 93.44 99 CYS A CA 1
ATOM 725 C C . CYS A 1 99 ? -5.102 -2.936 14.835 1.00 93.44 99 CYS A C 1
ATOM 727 O O . CYS A 1 99 ? -5.981 -3.752 14.580 1.00 93.44 99 CYS A O 1
ATOM 729 N N . ILE A 1 100 ? -4.557 -2.160 13.905 1.00 94.75 100 ILE A N 1
ATOM 730 C CA . ILE A 1 100 ? -4.784 -2.353 12.480 1.00 94.75 100 ILE A CA 1
ATOM 731 C C . ILE A 1 100 ? -3.467 -2.730 11.820 1.00 94.75 100 ILE A C 1
ATOM 733 O O . ILE A 1 100 ? -2.445 -2.066 12.014 1.00 94.75 100 ILE A O 1
ATOM 737 N N . GLU A 1 101 ? -3.491 -3.799 11.041 1.00 97.19 101 GLU A N 1
ATOM 738 C CA . GLU A 1 101 ? -2.381 -4.188 10.188 1.00 97.19 101 GLU A CA 1
ATOM 739 C C . GLU A 1 101 ? -2.588 -3.597 8.798 1.00 97.19 101 GLU A C 1
ATOM 741 O O . GLU A 1 101 ? -3.692 -3.620 8.248 1.00 97.19 101 GLU A O 1
ATOM 746 N N . ILE A 1 102 ? -1.515 -3.049 8.237 1.00 98.00 102 ILE A N 1
ATOM 747 C CA . ILE A 1 102 ? -1.478 -2.514 6.880 1.00 98.00 102 ILE A CA 1
ATOM 748 C C . ILE A 1 102 ? -0.316 -3.201 6.180 1.00 98.00 102 ILE A C 1
ATOM 750 O O . ILE A 1 102 ? 0.827 -3.082 6.626 1.00 98.00 102 ILE A O 1
ATOM 754 N N . GLU A 1 103 ? -0.598 -3.890 5.082 1.00 98.31 103 GLU A N 1
ATOM 755 C CA . GLU A 1 103 ? 0.417 -4.579 4.291 1.00 98.31 103 GLU A CA 1
ATOM 756 C C . GLU A 1 103 ? 0.611 -3.868 2.951 1.00 98.31 103 GLU A C 1
ATOM 758 O O . GLU A 1 103 ? -0.349 -3.423 2.319 1.00 98.31 103 GLU A O 1
ATOM 763 N N . ILE A 1 104 ? 1.869 -3.768 2.514 1.00 97.81 104 ILE A N 1
ATOM 764 C CA . ILE A 1 104 ? 2.245 -3.338 1.166 1.00 97.81 104 ILE A CA 1
ATOM 765 C C . ILE A 1 104 ? 3.054 -4.472 0.539 1.00 97.81 104 ILE A C 1
ATOM 767 O O . ILE A 1 104 ? 4.199 -4.710 0.926 1.00 97.81 104 ILE A O 1
ATOM 771 N N . ALA A 1 105 ? 2.462 -5.152 -0.436 1.00 95.75 105 ALA A N 1
ATOM 772 C CA . ALA A 1 105 ? 3.092 -6.234 -1.179 1.00 95.75 105 ALA A CA 1
ATOM 773 C C . ALA A 1 105 ? 3.496 -5.754 -2.575 1.00 95.75 105 ALA A C 1
ATOM 775 O O . ALA A 1 105 ? 2.740 -5.045 -3.236 1.00 95.75 105 ALA A O 1
ATOM 776 N N . ASP A 1 106 ? 4.680 -6.153 -3.037 1.00 94.25 106 ASP A N 1
ATOM 777 C CA . ASP A 1 106 ? 5.223 -5.786 -4.345 1.00 94.25 106 ASP A CA 1
ATOM 778 C C . ASP A 1 106 ? 5.595 -7.034 -5.156 1.00 94.25 106 ASP A C 1
ATOM 780 O O . ASP A 1 106 ? 6.051 -8.033 -4.602 1.00 94.25 106 ASP A O 1
ATOM 784 N N . SER A 1 107 ? 5.399 -6.994 -6.476 1.00 91.88 107 SER A N 1
ATOM 785 C CA . SER A 1 107 ? 5.709 -8.121 -7.369 1.00 91.88 107 SER A CA 1
ATOM 786 C C . SER A 1 107 ? 7.199 -8.234 -7.731 1.00 91.88 107 SER A C 1
ATOM 788 O O . SER A 1 107 ? 7.570 -9.003 -8.621 1.00 91.88 107 SER A O 1
ATOM 790 N N . GLY A 1 108 ? 8.056 -7.411 -7.127 1.00 88.25 108 GLY A N 1
ATOM 791 C CA . GLY A 1 108 ? 9.485 -7.359 -7.389 1.00 88.25 108 GLY A CA 1
ATOM 792 C C . GLY A 1 108 ? 10.259 -8.522 -6.756 1.00 88.25 108 GLY A C 1
ATOM 793 O O . GLY A 1 108 ? 9.715 -9.373 -6.050 1.00 88.25 108 GLY A O 1
ATOM 794 N N . PRO A 1 109 ? 11.581 -8.598 -6.991 1.00 86.00 109 PRO A N 1
ATOM 795 C CA . PRO A 1 109 ? 12.421 -9.633 -6.394 1.00 86.00 109 PRO A CA 1
ATOM 796 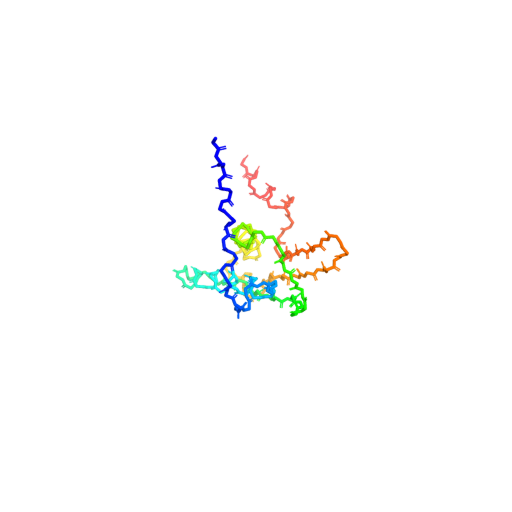C C . PRO A 1 109 ? 12.428 -9.530 -4.863 1.00 86.00 109 PRO A C 1
ATOM 798 O O . PRO A 1 109 ? 12.369 -8.432 -4.316 1.00 86.00 109 PRO A O 1
ATOM 801 N N . SER A 1 110 ? 12.587 -10.655 -4.159 1.00 83.38 110 SER A N 1
ATOM 802 C CA . SER A 1 110 ? 12.736 -10.664 -2.696 1.00 83.38 110 SER A CA 1
ATOM 803 C C . SER A 1 110 ? 13.941 -9.834 -2.233 1.00 83.38 110 SER A C 1
ATOM 805 O O . SER A 1 110 ? 14.931 -9.705 -2.956 1.00 83.38 110 SER A O 1
ATOM 807 N N . LEU A 1 111 ? 13.911 -9.334 -0.992 1.00 80.69 111 LEU A N 1
ATOM 808 C CA . LEU A 1 111 ? 15.013 -8.550 -0.407 1.00 80.69 111 LEU A CA 1
ATOM 809 C C . LEU A 1 111 ? 16.379 -9.248 -0.525 1.00 80.69 111 LEU A C 1
ATOM 811 O O . LEU A 1 111 ? 17.367 -8.614 -0.891 1.00 80.69 111 LEU A O 1
ATOM 815 N N . SER A 1 112 ? 16.427 -10.563 -0.301 1.00 81.12 112 SER A N 1
ATOM 816 C CA . SER A 1 112 ? 17.643 -11.375 -0.454 1.00 81.12 112 SER A CA 1
ATOM 817 C C . SER A 1 112 ? 18.221 -11.331 -1.873 1.00 81.12 112 SER A C 1
ATOM 819 O O . SER A 1 112 ? 19.434 -11.223 -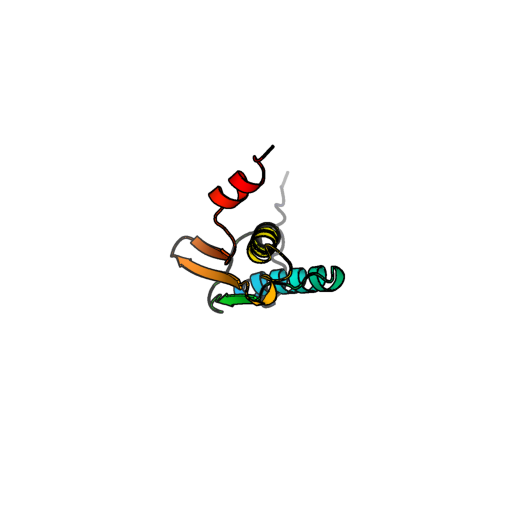2.050 1.00 81.12 112 SER A O 1
ATOM 821 N N . LYS A 1 113 ? 17.363 -11.346 -2.900 1.00 77.19 113 LYS A N 1
ATOM 822 C CA . LYS A 1 113 ? 17.775 -11.216 -4.305 1.00 77.19 113 LYS A CA 1
ATOM 823 C C . LYS A 1 113 ? 18.205 -9.787 -4.644 1.00 77.19 113 LYS A C 1
ATOM 825 O O . LYS A 1 113 ? 19.128 -9.614 -5.431 1.00 77.19 113 LYS A O 1
ATOM 830 N N . ARG A 1 114 ? 17.591 -8.771 -4.024 1.00 74.25 114 ARG A N 1
ATOM 831 C CA . ARG A 1 114 ? 17.988 -7.358 -4.187 1.00 74.25 114 ARG A CA 1
ATOM 832 C C . ARG A 1 114 ? 19.398 -7.103 -3.647 1.00 74.25 114 ARG A C 1
ATOM 834 O O . ARG A 1 114 ? 20.187 -6.445 -4.312 1.00 74.25 114 ARG A O 1
ATOM 841 N N . GLN A 1 115 ? 19.738 -7.657 -2.482 1.00 68.12 115 GLN A N 1
ATOM 842 C CA . GLN A 1 115 ? 21.070 -7.502 -1.880 1.00 68.12 115 GLN A CA 1
ATOM 843 C C . GLN A 1 115 ? 22.165 -8.214 -2.689 1.00 68.12 115 GLN A C 1
ATOM 845 O O . GLN A 1 115 ? 23.246 -7.659 -2.880 1.00 68.12 115 GLN A O 1
ATOM 850 N N . GLY A 1 116 ? 21.868 -9.398 -3.237 1.00 58.66 116 GLY A N 1
ATOM 851 C CA . GLY A 1 116 ? 22.800 -10.138 -4.097 1.00 58.66 116 GLY A CA 1
ATOM 852 C C . GLY A 1 116 ? 23.145 -9.434 -5.416 1.00 58.66 116 GLY A C 1
ATOM 853 O O . GLY A 1 116 ? 24.216 -9.671 -5.963 1.00 58.66 116 GLY A O 1
ATOM 854 N N . LEU A 1 117 ? 22.282 -8.538 -5.906 1.00 57.41 117 LEU A N 1
ATOM 855 C CA . LEU A 1 117 ? 22.527 -7.741 -7.116 1.00 57.41 117 LEU A CA 1
ATOM 856 C C . LEU A 1 117 ? 23.451 -6.533 -6.877 1.00 57.41 117 LEU A C 1
ATOM 858 O O . LEU A 1 117 ? 24.029 -6.023 -7.831 1.00 57.41 117 LEU A O 1
ATOM 862 N N . VAL A 1 118 ? 23.605 -6.078 -5.628 1.00 56.16 118 VAL A N 1
ATOM 863 C CA . VAL A 1 118 ? 24.467 -4.933 -5.265 1.00 56.16 118 VAL A CA 1
ATOM 864 C C . VAL A 1 118 ? 25.885 -5.386 -4.874 1.00 56.16 118 VAL A C 1
ATOM 866 O O . VAL A 1 118 ? 26.822 -4.599 -4.944 1.00 56.16 118 VAL A O 1
ATOM 869 N N . GLY A 1 119 ? 26.063 -6.658 -4.496 1.00 45.91 119 GLY A N 1
ATOM 870 C CA . GLY A 1 119 ? 27.338 -7.223 -4.025 1.00 45.91 119 GLY A CA 1
ATOM 871 C C . GLY A 1 119 ? 28.232 -7.869 -5.091 1.00 45.91 119 GLY A C 1
ATOM 872 O O . GLY A 1 119 ? 29.177 -8.562 -4.728 1.00 45.91 119 GLY A O 1
ATOM 873 N N . GLY A 1 120 ? 27.931 -7.705 -6.382 1.00 38.41 120 GLY A N 1
ATOM 874 C CA . GLY A 1 120 ? 28.741 -8.246 -7.476 1.00 38.41 120 GLY A CA 1
ATOM 875 C C . GLY A 1 120 ? 29.761 -7.236 -8.000 1.00 38.41 120 GLY A C 1
ATOM 876 O O . GLY A 1 120 ? 29.511 -6.623 -9.036 1.00 38.41 120 GLY A O 1
ATOM 877 N N . VAL A 1 121 ? 30.886 -7.075 -7.298 1.00 41.31 121 VAL A N 1
ATOM 878 C CA . VAL A 1 121 ? 32.129 -6.475 -7.822 1.00 41.31 121 VAL A CA 1
ATOM 879 C C . VAL A 1 121 ? 33.296 -7.377 -7.455 1.00 41.31 121 VAL A C 1
ATOM 881 O O . VAL A 1 121 ? 33.378 -7.750 -6.263 1.00 41.31 121 VAL A O 1
#

Secondary structure (DSSP, 8-state):
--------------SSTTBHHHHHHHHHHHHHHHHHTT-SPPPEEEEE--TT-B--S-HHHHHHHHHHHHHHHHHHHHSSTTTTTT-EEEEEEEE-SS-EEEEEEESS--HHHHHHHHS--

Radius of gyration: 18.78 Å; chains: 1; bounding box: 48×42×62 Å